Protein AF-D2C4C9-F1 (afdb_monomer_lite)

Structure (mmCIF, N/CA/C/O backbone):
data_AF-D2C4C9-F1
#
_entry.id   AF-D2C4C9-F1
#
loop_
_atom_site.group_PDB
_atom_site.id
_atom_site.type_symbol
_atom_site.label_atom_id
_atom_site.label_alt_id
_atom_site.label_comp_id
_atom_site.label_asym_id
_atom_site.label_entity_id
_atom_site.label_seq_id
_atom_site.pdbx_PDB_ins_code
_atom_site.Cartn_x
_atom_site.Cartn_y
_atom_site.Cartn_z
_atom_site.occupancy
_atom_site.B_iso_or_equiv
_atom_site.auth_seq_id
_atom_site.auth_comp_id
_atom_site.auth_asym_id
_atom_site.auth_atom_id
_atom_site.pdbx_PDB_model_num
ATOM 1 N N . MET A 1 1 ? -5.910 8.234 21.128 1.00 41.34 1 MET A N 1
ATOM 2 C CA . MET A 1 1 ? -5.160 7.103 20.533 1.00 41.34 1 MET A CA 1
ATOM 3 C C . MET A 1 1 ? -5.321 7.189 19.019 1.00 41.34 1 MET A C 1
ATOM 5 O O . MET A 1 1 ? -6.447 7.081 18.547 1.00 41.34 1 MET A O 1
ATOM 9 N N . LYS A 1 2 ? -4.259 7.510 18.263 1.00 42.81 2 LYS A N 1
ATOM 10 C CA . LYS A 1 2 ? -4.320 7.601 16.790 1.00 42.81 2 LYS A CA 1
ATOM 11 C C . LYS A 1 2 ? -4.741 6.230 16.251 1.00 42.81 2 LYS A C 1
ATOM 13 O O . LYS A 1 2 ? -3.996 5.271 16.420 1.00 42.81 2 LYS A O 1
ATOM 18 N N . LYS A 1 3 ? -5.932 6.125 15.651 1.00 55.41 3 LYS A N 1
ATOM 19 C CA . LYS A 1 3 ? -6.320 4.930 14.893 1.00 55.41 3 LYS A CA 1
ATOM 20 C C . LYS A 1 3 ? -5.317 4.805 13.749 1.00 55.41 3 LYS A C 1
ATOM 22 O O . LYS A 1 3 ? -5.348 5.614 12.827 1.00 55.41 3 LYS A O 1
ATOM 27 N N . MET A 1 4 ? -4.385 3.860 13.849 1.00 59.38 4 MET A N 1
ATOM 28 C CA . MET A 1 4 ? -3.570 3.463 12.707 1.00 59.38 4 MET A CA 1
ATOM 29 C C . MET A 1 4 ? -4.559 3.033 11.618 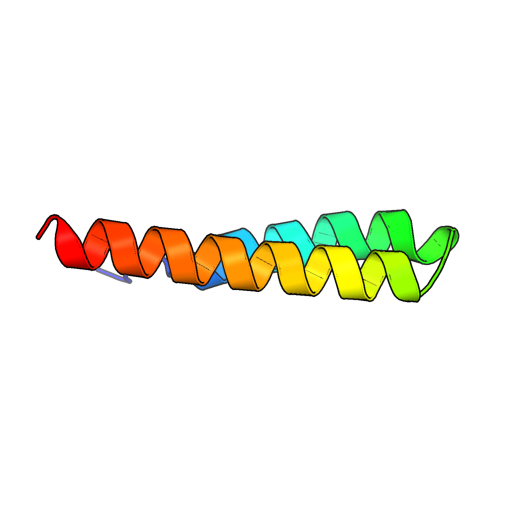1.00 59.38 4 MET A C 1
ATOM 31 O O . MET A 1 4 ? -5.319 2.089 11.823 1.00 59.38 4 MET A O 1
ATOM 35 N N . SER A 1 5 ? -4.643 3.785 10.521 1.00 76.25 5 SER A N 1
ATOM 36 C CA . SER A 1 5 ? -5.577 3.460 9.445 1.00 76.25 5 SER A CA 1
ATOM 37 C C . SER A 1 5 ? -5.035 2.236 8.710 1.00 76.25 5 SER A C 1
ATOM 39 O O . SER A 1 5 ? -3.980 2.305 8.079 1.00 76.25 5 SER A O 1
ATOM 41 N N . ILE A 1 6 ? -5.737 1.108 8.838 1.00 83.56 6 ILE A N 1
ATOM 42 C CA . ILE A 1 6 ? -5.397 -0.171 8.194 1.00 83.56 6 ILE A CA 1
ATOM 43 C C . ILE A 1 6 ? -5.279 0.019 6.673 1.00 83.56 6 ILE A C 1
ATOM 45 O O . ILE A 1 6 ? -4.348 -0.490 6.043 1.00 83.56 6 ILE A O 1
ATOM 49 N N . THR A 1 7 ? -6.156 0.846 6.106 1.00 87.31 7 THR A N 1
ATOM 50 C CA . THR A 1 7 ? -6.116 1.264 4.702 1.00 87.31 7 THR A CA 1
ATOM 51 C C . THR A 1 7 ? -4.847 2.043 4.360 1.00 87.31 7 THR A C 1
ATOM 53 O O . THR A 1 7 ? -4.226 1.792 3.331 1.00 87.31 7 THR A O 1
ATOM 56 N N . GLY A 1 8 ? -4.386 2.935 5.241 1.00 87.25 8 GLY A N 1
ATOM 57 C CA . GLY A 1 8 ? -3.127 3.661 5.041 1.00 87.25 8 GLY A CA 1
ATOM 58 C C . GLY A 1 8 ? -1.905 2.736 4.978 1.00 87.25 8 GLY A C 1
ATOM 59 O O . GLY A 1 8 ? -1.056 2.892 4.102 1.00 87.25 8 GLY A O 1
ATOM 60 N N . GLY A 1 9 ? -1.836 1.737 5.865 1.00 90.38 9 GLY A N 1
ATOM 61 C CA . GLY A 1 9 ? -0.727 0.777 5.897 1.00 90.38 9 GLY A CA 1
ATOM 62 C C . GLY A 1 9 ? -0.674 -0.120 4.658 1.00 90.38 9 GLY A C 1
ATOM 63 O O . GLY A 1 9 ? 0.364 -0.245 4.017 1.00 90.38 9 GLY A O 1
ATOM 64 N N . THR A 1 10 ? -1.808 -0.699 4.277 1.00 93.00 10 THR A N 1
ATOM 65 C CA . THR A 1 10 ? -1.926 -1.571 3.092 1.00 93.00 10 THR A CA 1
ATOM 66 C C . THR A 1 10 ? -1.693 -0.820 1.779 1.00 93.00 10 THR A C 1
ATOM 68 O O . THR A 1 10 ? -1.037 -1.347 0.880 1.00 93.00 10 THR A O 1
ATOM 71 N N . THR A 1 11 ? -2.116 0.445 1.691 1.00 93.38 11 THR A N 1
ATOM 72 C CA . THR A 1 11 ? -1.819 1.311 0.538 1.00 93.38 11 THR A CA 1
ATOM 73 C C . THR A 1 11 ? -0.325 1.621 0.429 1.00 93.38 11 THR A C 1
ATOM 75 O O . THR A 1 11 ? 0.222 1.582 -0.670 1.00 93.38 11 THR A O 1
ATOM 78 N N . LEU A 1 12 ? 0.366 1.872 1.550 1.00 94.81 12 LEU A N 1
ATOM 79 C CA . LEU A 1 12 ? 1.823 2.065 1.568 1.00 94.81 12 LEU A CA 1
ATOM 80 C C . LEU A 1 12 ? 2.582 0.811 1.116 1.00 94.81 12 LEU A C 1
ATOM 82 O O . LEU A 1 12 ? 3.567 0.925 0.387 1.00 94.81 12 LEU A O 1
ATOM 86 N N . ILE A 1 13 ? 2.104 -0.378 1.492 1.00 94.25 13 ILE A N 1
ATOM 87 C CA . ILE A 1 13 ? 2.654 -1.652 1.005 1.00 94.25 13 ILE A CA 1
ATOM 88 C C . ILE A 1 13 ? 2.436 -1.779 -0.509 1.00 94.25 13 ILE A C 1
ATOM 90 O O . ILE A 1 13 ? 3.385 -2.066 -1.239 1.00 94.25 13 ILE A O 1
ATOM 94 N N . GLY A 1 14 ? 1.222 -1.499 -0.995 1.00 93.69 14 GLY A N 1
ATOM 95 C CA . GLY A 1 14 ? 0.907 -1.492 -2.428 1.00 93.69 14 GLY A CA 1
ATOM 96 C C . GLY A 1 14 ? 1.754 -0.493 -3.226 1.00 93.69 14 GLY A C 1
ATOM 97 O O . GLY A 1 14 ? 2.205 -0.818 -4.324 1.00 93.69 14 GLY A O 1
ATOM 98 N N . LEU A 1 15 ? 2.041 0.681 -2.653 1.00 94.50 15 LEU A N 1
ATOM 99 C CA . LEU A 1 15 ? 2.976 1.669 -3.201 1.00 94.50 15 LEU A CA 1
ATOM 100 C C . LEU A 1 15 ? 4.406 1.129 -3.260 1.00 94.50 15 LEU A C 1
ATOM 102 O O . LEU A 1 15 ? 5.041 1.213 -4.308 1.00 94.50 15 LEU A O 1
ATOM 106 N N . GLY A 1 16 ? 4.911 0.560 -2.163 1.00 93.88 16 GLY A N 1
ATOM 107 C CA . GLY A 1 16 ? 6.269 0.018 -2.096 1.00 93.88 16 GLY A CA 1
ATOM 108 C C . GLY A 1 16 ? 6.502 -1.102 -3.110 1.00 93.88 16 GLY A C 1
ATOM 109 O O . GLY A 1 16 ? 7.464 -1.059 -3.876 1.00 93.88 16 GLY A O 1
ATOM 110 N N . VAL A 1 17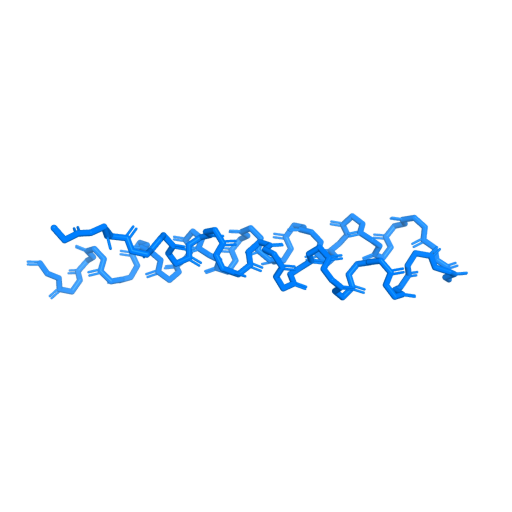 ? 5.581 -2.065 -3.179 1.00 93.12 17 VAL A N 1
ATOM 111 C CA . VAL A 1 17 ? 5.624 -3.158 -4.164 1.00 93.12 17 VAL A CA 1
ATOM 112 C C . VAL A 1 17 ? 5.454 -2.619 -5.587 1.00 93.12 17 VAL A C 1
ATOM 114 O O . VAL A 1 17 ? 6.179 -3.025 -6.496 1.00 93.12 17 VAL A O 1
ATOM 117 N N . GLY A 1 18 ? 4.565 -1.642 -5.775 1.00 92.44 18 GLY A N 1
ATOM 118 C CA . GLY A 1 18 ? 4.354 -0.983 -7.057 1.00 92.44 18 GLY A CA 1
ATOM 119 C C . GLY A 1 18 ? 5.629 -0.325 -7.577 1.00 92.44 18 GLY A C 1
ATOM 120 O O . GLY A 1 18 ? 5.957 -0.497 -8.746 1.00 92.44 18 GLY A O 1
ATOM 121 N N . PHE A 1 19 ? 6.378 0.386 -6.730 1.00 92.50 19 PHE A N 1
ATOM 122 C CA . PHE A 1 19 ? 7.636 1.038 -7.116 1.00 92.50 19 PHE A CA 1
ATOM 123 C C . PHE A 1 19 ? 8.718 0.046 -7.558 1.00 92.50 19 PHE A C 1
ATOM 125 O O . PHE A 1 19 ? 9.495 0.353 -8.461 1.00 92.50 19 PHE A O 1
ATOM 132 N N . ILE A 1 20 ? 8.753 -1.154 -6.973 1.00 92.06 20 ILE A N 1
ATOM 133 C CA . ILE A 1 20 ? 9.657 -2.226 -7.414 1.00 92.06 20 ILE A CA 1
ATOM 134 C C . ILE A 1 20 ? 9.251 -2.711 -8.812 1.00 92.06 20 ILE A C 1
ATOM 136 O O . ILE A 1 20 ? 10.090 -2.830 -9.707 1.00 92.06 20 ILE A O 1
ATOM 140 N N . LEU A 1 21 ? 7.952 -2.939 -9.017 1.00 89.19 21 LEU A N 1
ATOM 141 C CA . LEU A 1 21 ? 7.385 -3.430 -10.276 1.00 89.19 21 LEU A CA 1
ATOM 142 C C . LEU A 1 21 ? 7.340 -2.367 -11.384 1.00 89.19 21 LEU A C 1
ATOM 144 O O . LEU A 1 21 ? 7.270 -2.713 -12.564 1.00 89.19 21 LEU A O 1
ATOM 148 N N . PHE A 1 22 ? 7.440 -1.084 -11.028 1.00 89.06 22 PHE A N 1
ATOM 149 C CA . PHE A 1 22 ? 7.466 0.039 -11.965 1.00 89.06 22 PHE A CA 1
ATOM 150 C C . PHE A 1 22 ? 8.614 -0.077 -12.975 1.00 89.06 22 PHE A C 1
ATOM 152 O O . PHE A 1 22 ? 8.466 0.333 -14.122 1.00 89.06 22 PHE A O 1
ATOM 159 N N . LYS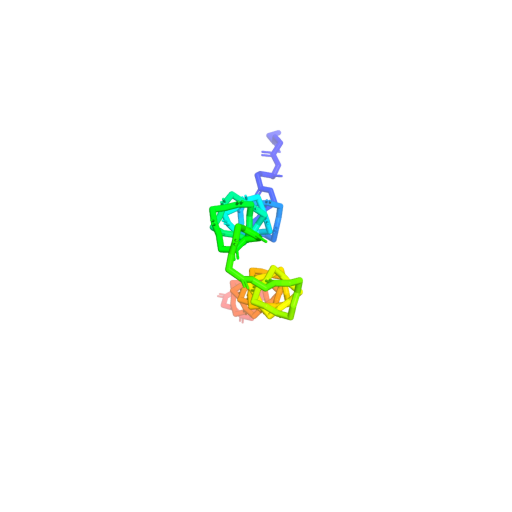 A 1 23 ? 9.730 -0.714 -12.584 1.00 87.19 23 LYS A N 1
ATOM 160 C CA . LYS A 1 23 ? 10.849 -1.022 -13.489 1.00 87.19 23 LYS A CA 1
ATOM 161 C C . LYS A 1 23 ? 10.459 -1.930 -14.658 1.00 87.19 23 LYS A C 1
ATOM 163 O O . LYS A 1 23 ? 11.113 -1.878 -15.692 1.00 87.19 23 LYS A O 1
ATOM 168 N N . HIS A 1 24 ? 9.432 -2.763 -14.492 1.00 87.19 24 HIS A N 1
ATOM 169 C CA . HIS A 1 24 ? 8.960 -3.676 -15.530 1.00 87.19 24 HIS A CA 1
ATOM 170 C C . HIS A 1 24 ? 7.831 -3.074 -16.363 1.00 87.19 24 HIS A C 1
ATOM 172 O O . HIS A 1 24 ? 7.853 -3.175 -17.586 1.00 87.19 24 HIS A O 1
ATOM 178 N N . SER A 1 25 ? 6.827 -2.478 -15.719 1.00 89.19 25 SER A N 1
ATOM 179 C CA . SER A 1 25 ? 5.725 -1.821 -16.421 1.00 89.19 25 SER A CA 1
ATOM 180 C C . SER A 1 25 ? 4.924 -0.924 -15.486 1.00 89.19 25 SER A C 1
ATOM 182 O O . SER A 1 25 ? 4.650 -1.279 -14.337 1.00 89.19 25 SER A O 1
ATOM 184 N N . VAL A 1 26 ? 4.448 0.199 -16.024 1.00 91.94 26 VAL A N 1
ATOM 185 C CA . VAL A 1 26 ? 3.528 1.117 -15.335 1.00 91.94 26 VAL A CA 1
ATOM 186 C C . VAL A 1 26 ? 2.222 0.411 -14.951 1.00 91.94 26 VAL A C 1
ATOM 188 O O . VAL A 1 26 ? 1.646 0.692 -13.901 1.00 91.94 26 VAL A O 1
ATOM 191 N N . PHE A 1 27 ? 1.775 -0.564 -15.746 1.00 93.94 27 PHE A N 1
ATOM 192 C CA . PHE A 1 27 ? 0.555 -1.315 -15.448 1.00 93.94 27 PHE A CA 1
ATOM 193 C C . PHE A 1 27 ? 0.677 -2.155 -14.171 1.00 93.94 27 PHE A C 1
ATOM 195 O O . PHE A 1 27 ? -0.283 -2.230 -13.407 1.00 93.94 27 PHE A O 1
ATOM 202 N N . TYR A 1 28 ? 1.854 -2.723 -13.883 1.00 91.00 28 TYR A N 1
ATOM 203 C CA . TYR A 1 28 ? 2.074 -3.471 -12.641 1.00 91.00 28 TYR A CA 1
ATOM 204 C C . TYR A 1 28 ? 2.110 -2.560 -11.412 1.00 91.00 28 TYR A C 1
ATOM 206 O O . TYR A 1 28 ? 1.624 -2.948 -10.350 1.00 91.00 28 TYR A O 1
ATOM 214 N N . PHE A 1 29 ? 2.620 -1.333 -11.558 1.00 91.31 29 PHE A N 1
ATOM 215 C CA . PHE A 1 29 ? 2.542 -0.319 -10.506 1.00 91.31 29 PHE A CA 1
ATOM 216 C C . PHE A 1 29 ? 1.083 0.002 -10.165 1.00 91.31 29 PHE A C 1
ATOM 218 O O . PHE A 1 29 ? 0.687 -0.070 -9.002 1.00 91.31 29 PHE A O 1
ATOM 225 N N . ILE A 1 30 ? 0.270 0.293 -11.184 1.00 94.12 30 ILE A N 1
ATOM 226 C CA . ILE A 1 30 ? -1.147 0.623 -10.999 1.00 94.12 30 ILE A CA 1
ATOM 227 C C . ILE A 1 30 ? -1.917 -0.570 -10.416 1.00 94.12 30 ILE A C 1
ATOM 229 O O . ILE A 1 30 ? -2.705 -0.390 -9.489 1.00 94.12 30 ILE A O 1
ATOM 233 N N . ALA A 1 31 ? -1.652 -1.791 -10.889 1.00 94.50 31 ALA A N 1
ATOM 234 C CA . ALA A 1 31 ? -2.266 -3.001 -10.346 1.00 94.50 31 ALA A CA 1
ATOM 235 C C . ALA A 1 31 ? -1.928 -3.199 -8.858 1.00 94.50 31 ALA A C 1
ATOM 237 O O . ALA A 1 31 ? -2.828 -3.405 -8.047 1.00 94.50 31 ALA A O 1
ATOM 238 N N . SER A 1 32 ? -0.653 -3.069 -8.479 1.00 94.75 32 SER A N 1
ATOM 239 C CA . SER A 1 32 ? -0.208 -3.168 -7.082 1.00 94.75 32 SER A CA 1
ATOM 240 C C . SER A 1 32 ? -0.854 -2.104 -6.190 1.00 94.75 32 SER A C 1
ATOM 242 O O . SER A 1 32 ? -1.268 -2.394 -5.066 1.00 94.75 32 SER A O 1
ATOM 244 N N . LEU A 1 33 ? -0.991 -0.878 -6.701 1.00 94.44 33 LEU A N 1
ATOM 245 C CA . LEU A 1 33 ? -1.640 0.217 -5.988 1.00 94.44 33 LEU A CA 1
ATOM 246 C C . LEU A 1 33 ? -3.128 -0.076 -5.740 1.00 94.44 33 LEU A C 1
ATOM 248 O O . LEU A 1 33 ? -3.597 0.054 -4.609 1.00 94.44 33 LEU A O 1
ATOM 252 N N . PHE A 1 34 ? -3.857 -0.524 -6.767 1.00 95.38 34 PHE A N 1
ATOM 253 C CA . PHE A 1 34 ? -5.264 -0.904 -6.628 1.00 95.38 34 PHE A CA 1
ATOM 254 C C . PHE A 1 34 ? -5.460 -2.084 -5.676 1.00 95.38 34 PHE A C 1
ATOM 256 O O . PHE A 1 34 ? -6.403 -2.066 -4.886 1.00 95.38 34 PHE A O 1
ATOM 263 N N . ILE A 1 35 ? -4.561 -3.073 -5.696 1.00 95.00 35 ILE A N 1
ATOM 264 C CA . ILE A 1 35 ? -4.592 -4.197 -4.751 1.00 95.00 35 ILE A CA 1
ATOM 265 C C . ILE A 1 35 ? -4.383 -3.693 -3.318 1.00 95.00 35 ILE A C 1
ATOM 267 O O . ILE A 1 35 ? -5.162 -4.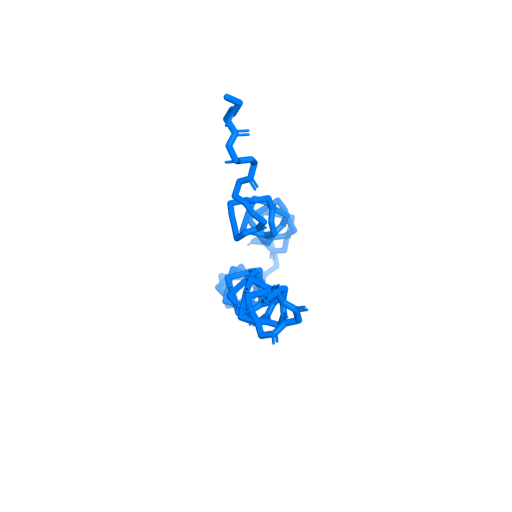046 -2.437 1.00 95.00 35 ILE A O 1
ATOM 271 N N . GLY A 1 36 ? -3.389 -2.832 -3.079 1.00 94.31 36 GLY A N 1
ATOM 272 C CA . GLY A 1 36 ? -3.123 -2.271 -1.751 1.00 94.31 36 GLY A CA 1
ATOM 273 C C . GLY A 1 36 ? -4.318 -1.502 -1.180 1.00 94.31 36 GLY A C 1
ATOM 274 O O . GLY A 1 36 ? -4.709 -1.731 -0.036 1.00 94.31 36 GLY A O 1
ATOM 275 N N . ILE A 1 37 ? -4.943 -0.647 -1.994 1.00 94.25 37 ILE A N 1
ATOM 276 C CA . ILE A 1 37 ? -6.137 0.118 -1.600 1.00 94.25 37 ILE A CA 1
ATOM 277 C C . ILE A 1 37 ? -7.330 -0.819 -1.367 1.00 94.25 37 ILE A C 1
ATOM 279 O O . ILE A 1 37 ? -8.010 -0.716 -0.346 1.00 94.25 37 ILE A O 1
ATOM 283 N N . GLY A 1 38 ? -7.582 -1.748 -2.294 1.00 94.75 38 GLY A N 1
ATOM 284 C CA . GLY A 1 38 ? -8.713 -2.672 -2.225 1.00 94.75 38 GLY A CA 1
ATOM 285 C C . GLY A 1 38 ? -8.658 -3.580 -0.998 1.00 94.75 38 GLY A C 1
ATOM 286 O O . GLY A 1 38 ? -9.655 -3.718 -0.291 1.00 94.75 38 GLY A O 1
ATOM 287 N N . VAL A 1 39 ? -7.485 -4.143 -0.695 1.00 94.75 39 VAL A N 1
ATOM 288 C CA . VAL A 1 39 ? -7.266 -4.964 0.506 1.00 94.75 39 VAL A CA 1
ATOM 289 C C . VAL A 1 39 ? -7.440 -4.130 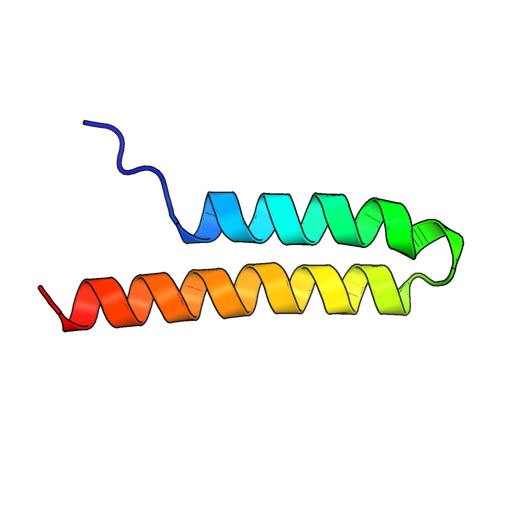1.774 1.00 94.75 39 VAL A C 1
ATOM 291 O O . VAL A 1 39 ? -8.088 -4.581 2.715 1.00 94.75 39 VAL A O 1
ATOM 294 N N . GLY A 1 40 ? -6.925 -2.899 1.795 1.00 92.56 40 GLY A N 1
ATOM 295 C CA . GLY A 1 40 ? -7.094 -1.981 2.918 1.00 92.56 40 GLY A CA 1
ATOM 296 C C . GLY A 1 40 ? -8.549 -1.711 3.271 1.00 92.56 40 GLY A C 1
ATOM 297 O O . GLY A 1 40 ? -8.961 -1.921 4.414 1.00 92.56 40 GLY A O 1
ATOM 298 N N . LEU A 1 41 ? -9.335 -1.330 2.263 1.00 93.00 41 LEU A N 1
ATOM 299 C CA . LEU A 1 41 ? -10.766 -1.075 2.411 1.00 93.00 41 LEU A CA 1
ATOM 300 C C . LEU A 1 41 ? -11.536 -2.334 2.818 1.00 93.00 41 LEU A C 1
ATOM 302 O O . LEU A 1 41 ? -12.444 -2.254 3.646 1.00 93.00 41 LEU A O 1
ATOM 306 N N . LEU A 1 42 ? -11.169 -3.494 2.267 1.00 93.62 42 LEU A N 1
ATOM 307 C CA . LEU A 1 42 ? -11.803 -4.765 2.606 1.00 93.62 42 LEU A CA 1
ATOM 308 C C . LEU A 1 42 ? -11.573 -5.131 4.075 1.00 93.62 42 LEU A C 1
ATOM 310 O O . LEU A 1 42 ? -12.526 -5.471 4.774 1.00 93.62 42 LEU A O 1
ATOM 314 N N . ILE A 1 43 ? -10.334 -5.027 4.563 1.00 91.06 43 ILE A N 1
ATOM 315 C CA . ILE A 1 43 ? -10.016 -5.319 5.966 1.00 91.06 43 ILE A CA 1
ATOM 316 C C . ILE A 1 43 ? -10.713 -4.313 6.882 1.00 91.06 43 ILE A C 1
ATOM 318 O O . ILE A 1 43 ? -11.312 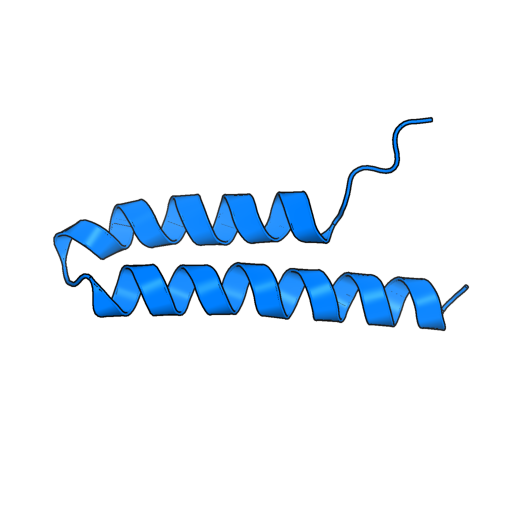-4.710 7.877 1.00 91.06 43 ILE A O 1
ATOM 322 N N . GLU A 1 44 ? -10.698 -3.023 6.542 1.00 90.19 44 GLU A N 1
ATOM 323 C CA . GLU A 1 44 ? -11.371 -1.999 7.342 1.00 90.19 44 GLU A CA 1
ATOM 324 C C . GLU A 1 44 ? -12.887 -2.238 7.423 1.00 90.19 44 GLU A C 1
ATOM 326 O O . GLU A 1 44 ? -13.477 -2.112 8.499 1.00 90.19 44 GLU A O 1
ATOM 331 N N . TYR A 1 45 ? -13.514 -2.665 6.324 1.00 91.19 45 TYR A N 1
ATOM 332 C CA . TYR A 1 45 ? -14.919 -3.063 6.307 1.00 91.19 45 TYR A CA 1
ATOM 333 C C . TYR A 1 45 ? -15.190 -4.291 7.185 1.00 91.19 45 TYR A C 1
ATOM 335 O O . TYR A 1 45 ? -16.140 -4.276 7.969 1.00 91.19 45 TYR A O 1
ATOM 343 N N . LEU A 1 46 ? -14.356 -5.331 7.093 1.00 91.81 46 LEU A N 1
ATOM 344 C CA . LEU A 1 46 ? -14.493 -6.551 7.895 1.00 91.81 46 LEU A CA 1
ATOM 345 C C . LEU A 1 46 ? -14.306 -6.268 9.392 1.00 91.81 46 LEU A C 1
ATOM 347 O O . LEU A 1 46 ? -15.145 -6.657 10.197 1.00 91.81 46 LEU A O 1
ATOM 351 N N . THR A 1 47 ? -13.284 -5.497 9.768 1.00 89.25 47 THR A N 1
ATOM 352 C CA . THR A 1 47 ? -13.061 -5.079 11.161 1.00 89.25 47 THR A CA 1
ATOM 353 C C . THR A 1 47 ? -14.191 -4.193 11.688 1.00 89.25 47 THR A C 1
ATOM 355 O O . THR A 1 47 ? -14.525 -4.257 12.869 1.00 89.25 47 THR A O 1
ATOM 358 N N . LYS A 1 48 ? -14.796 -3.353 10.838 1.00 86.62 48 LYS A N 1
ATOM 359 C CA . LYS A 1 48 ? -15.962 -2.545 11.220 1.00 86.62 48 LYS A CA 1
ATOM 360 C C . LYS A 1 48 ? -17.235 -3.385 11.359 1.00 86.62 48 LYS A C 1
ATOM 362 O O . LYS A 1 48 ? -18.104 -3.002 12.123 1.00 86.62 48 LYS A O 1
ATOM 367 N N . ARG A 1 49 ? -17.365 -4.485 10.612 1.00 84.50 49 ARG A N 1
ATOM 368 C CA . ARG A 1 49 ? -18.490 -5.435 10.698 1.00 84.50 49 ARG A CA 1
ATOM 369 C C . ARG A 1 49 ? -18.448 -6.302 11.955 1.00 84.50 49 ARG A C 1
ATOM 371 O O . ARG A 1 49 ? -19.502 -6.724 12.410 1.00 84.50 49 ARG A O 1
ATOM 378 N N . GLU A 1 50 ? -17.252 -6.606 12.451 1.00 77.25 50 GLU A N 1
ATOM 379 C CA . GLU A 1 50 ? -17.029 -7.469 13.620 1.00 77.25 50 GLU A CA 1
ATOM 380 C C . GLU A 1 50 ? -17.192 -6.726 14.963 1.00 77.25 50 GLU A C 1
ATOM 382 O O . GLU A 1 50 ? -17.297 -7.357 16.012 1.00 77.25 50 GLU A O 1
ATOM 387 N N . LYS A 1 51 ? -17.228 -5.388 14.933 1.00 54.34 51 LYS A N 1
ATOM 388 C CA . LYS A 1 51 ? -17.491 -4.515 16.086 1.00 54.34 51 LYS A CA 1
ATOM 389 C C . LYS A 1 51 ? -18.910 -3.973 16.080 1.00 54.34 51 LYS A C 1
ATOM 391 O O . LYS A 1 51 ? -19.446 -3.810 17.196 1.00 54.34 51 LYS A O 1
#

Foldseek 3Di:
DPPPQLLVVLLVVLQVQLVVCVVVPNVSSVVSNCRSNVVSVVVVVVVVVVD

Secondary structure (DSSP, 8-state):
-----HHHHHHHHHHHHHHHHTTT-HHHHHHHHHHHHHHHHHHHHHHHHH-

pLDDT: mean 87.12, std 12.87, range [41.34, 95.38]

Radius of gyration: 12.58 Å; chains: 1; bounding box: 29×15×37 Å

Sequence (51 aa):
MKKMSITGGTTLIGLGVGFILFKHSVFYFIASLFIGIGVGLLIEYLTKREK

Organism: Thermotoga petrophila (strain ATCC BAA-489 / DSM 13996 / JCM 10882 / RKU-10) (NCBI:txid590168)